Protein AF-A0A0R3PHF9-F1 (afdb_monomer)

Foldseek 3Di:
DQCCCPVVQKAQLDAAPVQWDQDPVRDIDGHDSVRMDGPPPLCSLVSNLVNLVRHLVVVVVVVDPPDDDSQVVSCVNPVDDDDPVDDPVVVSVD

Radius of gyration: 13.53 Å; Cα contacts (8 Å, |Δi|>4): 113; chains: 1; bounding box: 34×19×38 Å

InterPro domains:
  IPR011009 Protein kinase-like domain superfamily [SSF56112] (8-73)
  IPR018934 RIO-type domain [PF01163] (1-64)
  IPR018935 RIO kinase, conserved site [PS01245] (10-21)
  IPR051272 RIO-type Ser/Thr kinase [PTHR45723] (1-86)

Organism: Angiostrongylus costaricensis (NCBI:txid334426)

Sequence (94 aa):
MCRMYKNCKLVHGDLSEFNLLLSEGKVVYVIDVSQSMDLSHPRNLHYLIRDIENVLAFFRRLDIPDLPTPITLFNTITDLAMSEESSLIVQVCQ

Solvent-accessible surface area (backbone atoms only — not comparable to full-atom values): 5705 Å² total; per-residue (Å²): 107,46,63,44,37,68,73,67,41,32,32,51,56,73,46,38,75,89,36,50,46,76,45,97,85,74,47,76,42,82,52,82,64,85,64,40,40,48,69,84,43,94,56,35,67,64,31,42,50,50,27,46,51,39,46,51,51,54,45,53,78,68,71,56,79,89,70,74,51,69,60,60,50,47,24,69,44,69,75,48,88,75,64,89,92,52,62,65,69,62,67,70,74,106

Nearest PDB structures (foldseek):
  6fdn-assembly1_A  TM=8.416E-01  e=4.804E-04  Homo sapiens
  6fdm-assembly2_D  TM=8.220E-01  e=5.477E-04  Homo sapiens
  6fdn-assembly1_B  TM=8.394E-01  e=8.113E-04  Homo sapiens
  7vbt-assembly1_B  TM=8.379E-01  e=7.599E-04  Homo sapiens
  6m7z-assembly3_C  TM=5.456E-01  e=1.033E-01  Toxoplasma gondii RH

Mean predicted aligned error: 3.46 Å

Secondary structure (DSSP, 8-state):
-HHHHHTT-EE-SS-SGGGEEE-TTSPEEE--GGG-EETTSTTHHHHHHHHHHHHHHHHHTTT-TTPPPHHHHHHHHH-----TTS-HHHHH--

pLDDT: mean 93.83, std 6.39, range [52.41, 97.94]

Structure (mmCIF, N/CA/C/O backbone):
data_AF-A0A0R3PHF9-F1
#
_entry.id   AF-A0A0R3PHF9-F1
#
loop_
_atom_site.group_PDB
_atom_site.id
_atom_site.type_symbol
_atom_site.label_atom_id
_atom_site.label_alt_id
_atom_site.label_comp_id
_atom_site.label_asym_id
_atom_site.label_entity_id
_atom_site.label_seq_id
_atom_site.pdbx_PDB_ins_code
_atom_site.Cartn_x
_atom_site.Cartn_y
_atom_site.Cartn_z
_atom_site.occupancy
_atom_site.B_iso_or_equiv
_atom_site.auth_seq_id
_atom_site.auth_comp_id
_atom_site.auth_asym_id
_atom_site.auth_atom_id
_atom_site.pdbx_PDB_model_num
ATOM 1 N N . MET A 1 1 ? -3.435 -3.484 1.643 1.00 9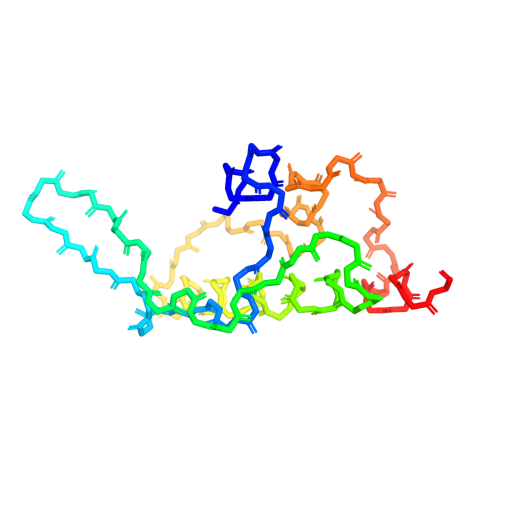5.06 1 MET A N 1
ATOM 2 C CA . MET A 1 1 ? -3.042 -3.137 0.257 1.00 95.06 1 MET A CA 1
ATOM 3 C C . MET A 1 1 ? -3.082 -4.345 -0.680 1.00 95.06 1 MET A C 1
ATOM 5 O O . MET A 1 1 ? -3.890 -4.318 -1.596 1.00 95.06 1 MET A O 1
ATOM 9 N N . CYS A 1 2 ? -2.346 -5.441 -0.426 1.00 97.06 2 CYS A N 1
ATOM 10 C CA . CYS A 1 2 ? -2.294 -6.602 -1.342 1.00 97.06 2 CYS A CA 1
ATOM 11 C C . CYS A 1 2 ? -3.665 -7.154 -1.770 1.00 97.06 2 CYS A C 1
ATOM 13 O O . CYS A 1 2 ? -3.870 -7.405 -2.948 1.00 97.06 2 CYS A O 1
ATOM 15 N N . ARG A 1 3 ? -4.627 -7.304 -0.846 1.00 96.81 3 ARG A N 1
ATOM 16 C CA . ARG A 1 3 ? -5.981 -7.789 -1.190 1.00 96.81 3 ARG A CA 1
ATOM 17 C C . ARG A 1 3 ? -6.719 -6.847 -2.148 1.00 96.81 3 ARG A C 1
ATOM 19 O O . ARG A 1 3 ? -7.364 -7.323 -3.073 1.00 96.81 3 ARG A O 1
ATOM 26 N N . MET A 1 4 ? -6.601 -5.534 -1.951 1.00 97.00 4 MET A N 1
ATOM 27 C CA . MET A 1 4 ? -7.242 -4.531 -2.809 1.00 97.00 4 MET A CA 1
ATOM 28 C C . MET A 1 4 ? -6.649 -4.565 -4.223 1.00 97.00 4 MET A C 1
ATOM 30 O O . MET A 1 4 ? -7.389 -4.646 -5.198 1.00 97.00 4 MET A O 1
ATOM 34 N N . TYR A 1 5 ? -5.320 -4.643 -4.325 1.00 97.69 5 TYR A N 1
ATOM 35 C CA . TYR A 1 5 ? -4.633 -4.718 -5.612 1.00 97.69 5 TYR A CA 1
ATOM 36 C C . TYR A 1 5 ? -4.854 -6.065 -6.321 1.00 97.69 5 TYR A C 1
ATOM 38 O O . TYR A 1 5 ? -5.333 -6.117 -7.450 1.00 97.69 5 TYR A O 1
ATOM 46 N N . LYS A 1 6 ? -4.550 -7.186 -5.654 1.00 96.81 6 LYS A N 1
ATOM 47 C CA . LYS A 1 6 ? -4.528 -8.515 -6.284 1.00 96.81 6 LYS A CA 1
ATOM 48 C C . LYS A 1 6 ? -5.921 -9.103 -6.489 1.00 96.81 6 LYS A C 1
ATOM 50 O O . LYS A 1 6 ? -6.166 -9.672 -7.555 1.00 96.81 6 LYS A O 1
ATOM 55 N N . ASN A 1 7 ? -6.820 -8.958 -5.512 1.00 97.25 7 ASN A N 1
ATOM 56 C CA . ASN A 1 7 ? -8.144 -9.587 -5.555 1.00 97.25 7 ASN A CA 1
ATOM 57 C C . ASN A 1 7 ? -9.188 -8.635 -6.138 1.00 97.25 7 ASN A C 1
ATOM 59 O O . ASN A 1 7 ? -9.967 -9.055 -6.987 1.00 97.25 7 ASN A O 1
ATOM 63 N N . CYS A 1 8 ? -9.197 -7.372 -5.700 1.00 96.88 8 CYS A N 1
ATOM 64 C CA . CYS A 1 8 ? -10.190 -6.400 -6.163 1.00 96.88 8 CYS A CA 1
ATOM 65 C C . CYS A 1 8 ? -9.781 -5.677 -7.453 1.00 96.88 8 CYS A C 1
ATOM 67 O O . CYS A 1 8 ? -10.632 -5.027 -8.043 1.00 96.88 8 CYS A O 1
ATOM 69 N N . LYS A 1 9 ? -8.515 -5.786 -7.889 1.00 97.50 9 LYS A N 1
ATOM 70 C CA . LYS A 1 9 ? -7.965 -5.066 -9.054 1.00 97.50 9 LYS A CA 1
ATOM 71 C C . LYS A 1 9 ? -8.091 -3.542 -8.929 1.00 97.50 9 LYS A C 1
ATOM 73 O O . LYS A 1 9 ? -8.321 -2.846 -9.911 1.00 97.50 9 LYS A O 1
ATOM 78 N N . LEU A 1 10 ? -7.903 -3.025 -7.712 1.00 97.75 10 LEU A N 1
ATOM 79 C CA . LEU A 1 10 ? -8.011 -1.599 -7.409 1.00 97.75 10 LEU A CA 1
ATOM 80 C C . LEU A 1 10 ? -6.757 -1.056 -6.720 1.00 97.75 10 LEU A C 1
ATOM 82 O O . LEU A 1 10 ? -6.149 -1.713 -5.871 1.00 97.75 10 LEU A O 1
ATOM 86 N N . VAL A 1 11 ? -6.438 0.194 -7.038 1.00 97.94 11 VAL A N 1
ATOM 87 C CA . VAL A 1 11 ? -5.568 1.073 -6.247 1.00 97.94 11 VAL A CA 1
ATOM 88 C C . VAL A 1 11 ? -6.461 2.078 -5.527 1.00 97.94 11 VAL A C 1
ATOM 90 O O . VAL A 1 11 ? -7.424 2.567 -6.117 1.00 97.94 11 VAL A O 1
ATOM 93 N N . HIS A 1 12 ? -6.176 2.374 -4.256 1.00 97.94 12 HIS A N 1
ATOM 94 C CA . HIS A 1 12 ? -7.026 3.277 -3.477 1.00 97.94 12 HIS A CA 1
ATOM 95 C C . HIS A 1 12 ? -6.960 4.709 -3.996 1.00 97.94 12 HIS A C 1
ATOM 97 O O . HIS A 1 12 ? -7.974 5.399 -4.020 1.00 97.94 12 HIS A O 1
ATOM 103 N N . GLY A 1 13 ? -5.770 5.157 -4.392 1.00 96.25 13 GLY A N 1
ATOM 104 C CA . GLY A 1 13 ? -5.569 6.459 -5.012 1.00 96.25 13 GLY A CA 1
ATOM 105 C C . GLY A 1 13 ? -5.365 7.595 -4.024 1.00 96.25 13 GLY A C 1
ATOM 106 O O . GLY A 1 13 ? -4.814 8.616 -4.417 1.00 96.25 13 GLY A O 1
ATOM 107 N N . ASP A 1 14 ? -5.759 7.419 -2.764 1.00 96.69 14 ASP A N 1
ATOM 108 C CA . ASP A 1 14 ? -5.655 8.399 -1.676 1.00 96.69 14 ASP A CA 1
ATOM 109 C C . ASP A 1 14 ? -5.557 7.708 -0.306 1.00 96.69 14 ASP A C 1
ATOM 111 O O . ASP A 1 14 ? -6.178 8.107 0.676 1.00 96.69 14 ASP A O 1
ATOM 115 N N . LEU A 1 15 ? -4.824 6.597 -0.224 1.00 97.69 15 LEU A N 1
ATOM 116 C CA . LEU A 1 15 ? -4.697 5.872 1.035 1.00 97.69 15 LEU A CA 1
ATOM 117 C C . LEU A 1 15 ? -3.784 6.642 1.996 1.00 97.69 15 LEU A C 1
ATOM 119 O O . LEU A 1 15 ? -2.647 6.983 1.667 1.00 97.69 15 LEU A O 1
ATOM 123 N N . SER A 1 16 ? -4.281 6.876 3.205 1.00 96.75 16 SER A N 1
ATOM 124 C CA . SER A 1 16 ? -3.546 7.461 4.328 1.00 96.75 16 SER A CA 1
ATOM 125 C C . SER A 1 16 ? -4.176 7.008 5.646 1.00 96.75 16 SER A C 1
ATOM 127 O O . SER A 1 16 ? -5.228 6.366 5.655 1.00 96.75 16 SER A O 1
ATOM 129 N N . GLU A 1 17 ? -3.557 7.357 6.771 1.00 95.88 17 GLU A N 1
ATOM 130 C CA . GLU A 1 17 ? -4.084 7.103 8.112 1.00 95.88 17 GLU A CA 1
ATOM 131 C C . GLU A 1 17 ? -5.469 7.712 8.364 1.00 95.88 17 GLU A C 1
ATOM 133 O O . GLU A 1 17 ? -6.217 7.194 9.188 1.00 95.88 17 GLU A O 1
ATOM 138 N N . PHE A 1 18 ? -5.834 8.770 7.636 1.00 96.50 18 PHE A N 1
ATOM 139 C CA . PHE A 1 18 ? -7.135 9.430 7.764 1.00 96.50 18 PHE A CA 1
ATOM 140 C C . PHE A 1 18 ? -8.281 8.593 7.184 1.00 96.50 18 PHE A C 1
ATOM 142 O O . PHE A 1 18 ? -9.426 8.746 7.603 1.00 96.50 18 PHE A O 1
ATOM 149 N N . ASN A 1 19 ? -7.960 7.661 6.281 1.00 97.00 19 ASN A N 1
ATOM 150 C CA . ASN A 1 19 ? -8.921 6.795 5.594 1.00 97.00 19 ASN A CA 1
ATOM 151 C C . ASN A 1 19 ? -8.945 5.368 6.181 1.00 97.00 19 ASN A C 1
ATOM 153 O O . ASN A 1 19 ? -9.464 4.432 5.563 1.00 97.00 19 ASN A O 1
ATOM 157 N N . LEU A 1 20 ? -8.388 5.189 7.387 1.00 95.94 20 LEU A N 1
ATOM 158 C CA . LEU A 1 20 ? -8.361 3.926 8.125 1.00 95.94 20 LEU A CA 1
ATOM 159 C C . LEU A 1 20 ? -9.137 4.046 9.441 1.00 95.94 20 LEU A C 1
ATOM 161 O O . LEU A 1 20 ? -8.807 4.855 10.304 1.00 95.94 20 LEU A O 1
ATOM 165 N N . LEU A 1 21 ? -10.135 3.181 9.633 1.00 96.31 21 LEU A N 1
ATOM 166 C CA . LEU A 1 21 ? -10.885 3.080 10.886 1.00 96.31 21 LEU A CA 1
ATOM 167 C C . LEU A 1 21 ? -10.462 1.833 11.663 1.00 96.31 21 LEU A C 1
ATOM 169 O O . LEU A 1 21 ? -10.570 0.713 11.161 1.00 96.31 21 LEU A O 1
ATOM 173 N N . LEU A 1 22 ? -10.021 2.012 12.907 1.00 95.50 22 LEU A N 1
ATOM 174 C CA . LEU A 1 22 ? -9.719 0.913 13.823 1.00 95.50 22 LEU A CA 1
ATOM 175 C C . LEU A 1 22 ? -10.954 0.593 14.671 1.00 95.50 22 LEU A C 1
ATOM 177 O O . LEU A 1 22 ? -11.393 1.425 15.460 1.00 95.50 22 LEU A O 1
ATOM 181 N N . SER A 1 23 ? -11.505 -0.613 14.532 1.00 94.81 23 SER A N 1
ATOM 182 C CA . SER A 1 23 ? -12.589 -1.072 15.415 1.00 94.81 23 SER A CA 1
ATOM 183 C C . SER A 1 23 ? -12.065 -1.707 16.705 1.00 94.81 23 SER A C 1
ATOM 185 O O . SER A 1 23 ? -10.907 -2.123 16.783 1.00 94.81 23 SER A O 1
ATOM 187 N N . GLU A 1 24 ? -12.953 -1.865 17.691 1.00 91.44 24 GLU A N 1
ATOM 188 C CA . GLU A 1 24 ? -12.666 -2.480 18.997 1.00 91.44 24 GLU A CA 1
ATOM 189 C C . GLU A 1 24 ? -12.034 -3.881 18.888 1.00 91.44 24 GLU A C 1
ATOM 191 O O . GLU A 1 24 ? -11.198 -4.258 19.706 1.00 91.44 24 GLU A O 1
ATOM 196 N N . GLY A 1 25 ? -12.350 -4.632 17.827 1.00 92.62 25 GLY A N 1
ATOM 197 C CA . GLY A 1 25 ? -11.770 -5.949 17.539 1.00 92.62 25 GLY A CA 1
ATOM 198 C C . GLY A 1 25 ? -10.361 -5.921 16.935 1.00 92.62 25 GLY A C 1
ATOM 199 O O . GLY A 1 25 ? -9.905 -6.944 16.431 1.00 92.62 25 GLY A O 1
ATOM 200 N N . LYS A 1 26 ? -9.685 -4.762 16.916 1.00 91.62 26 LYS A N 1
ATOM 201 C CA . LYS A 1 26 ? -8.401 -4.527 16.223 1.00 91.62 26 LYS A CA 1
ATOM 202 C C . LYS A 1 26 ? -8.450 -4.796 14.714 1.00 91.62 26 LYS A C 1
ATOM 204 O O . LYS A 1 26 ? -7.424 -5.029 14.078 1.00 91.62 26 LYS A O 1
ATOM 209 N N . VAL A 1 27 ? -9.646 -4.751 14.131 1.00 94.69 27 VAL A N 1
ATOM 210 C CA . VAL A 1 27 ? -9.838 -4.827 12.681 1.00 94.69 27 VAL A CA 1
ATOM 211 C C . VAL A 1 27 ? -9.729 -3.423 12.109 1.00 94.69 27 VAL A C 1
ATOM 213 O O . VAL A 1 27 ? -10.424 -2.517 12.576 1.00 94.69 27 VAL A O 1
ATOM 216 N N . VAL A 1 28 ? -8.877 -3.269 11.097 1.00 95.00 28 VAL A N 1
ATOM 217 C CA . VAL A 1 28 ? -8.736 -2.037 10.319 1.00 95.00 28 VAL A CA 1
ATOM 218 C C . VAL A 1 28 ? -9.680 -2.091 9.120 1.00 95.00 28 VAL A C 1
ATOM 220 O O . VAL A 1 28 ? -9.587 -3.002 8.294 1.00 95.00 28 VAL A O 1
ATOM 223 N N . TYR A 1 29 ? -10.562 -1.103 9.017 1.00 95.81 29 TYR A N 1
ATOM 224 C CA . TYR A 1 29 ? -11.431 -0.879 7.868 1.00 95.81 29 TYR A CA 1
ATOM 225 C C . TYR A 1 29 ? -10.863 0.238 7.002 1.00 95.81 29 TYR A C 1
ATOM 227 O O . TYR A 1 29 ? -10.431 1.268 7.514 1.00 95.81 29 TYR A O 1
ATOM 235 N N . VAL A 1 30 ? -10.879 0.027 5.690 1.00 96.81 30 VAL A N 1
ATOM 236 C CA . VAL A 1 30 ? -10.506 1.037 4.696 1.00 96.81 30 VAL A CA 1
ATOM 237 C C . VAL A 1 30 ? -11.789 1.708 4.216 1.00 96.81 30 VAL A C 1
ATOM 239 O O . VAL A 1 30 ? -12.721 1.008 3.814 1.00 96.81 30 VAL A O 1
ATOM 242 N N . ILE A 1 31 ? -11.842 3.036 4.291 1.00 97.19 31 ILE A N 1
ATOM 243 C CA . ILE A 1 31 ? -12.995 3.850 3.886 1.00 97.19 31 ILE A CA 1
ATOM 244 C C . ILE A 1 31 ? -12.597 4.856 2.802 1.00 97.19 31 ILE A C 1
ATOM 246 O O . ILE A 1 31 ? -11.435 4.942 2.438 1.00 97.19 31 ILE A O 1
ATOM 250 N N . ASP A 1 32 ? -13.577 5.604 2.297 1.00 96.19 32 ASP A N 1
ATOM 251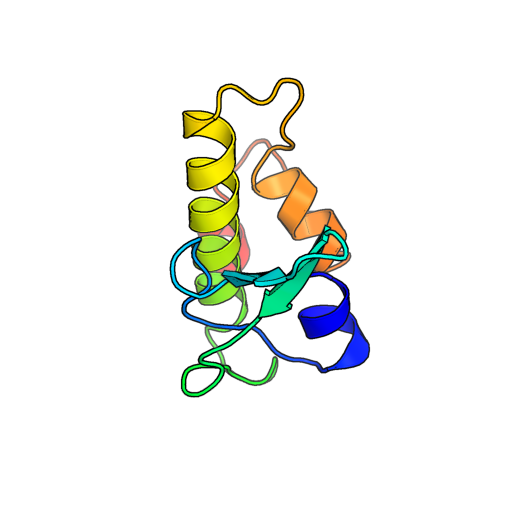 C CA . ASP A 1 32 ? -13.397 6.616 1.248 1.00 96.19 32 ASP A CA 1
ATOM 252 C C . ASP A 1 32 ? -12.711 6.092 -0.027 1.00 96.19 32 ASP A C 1
ATOM 254 O O . ASP A 1 32 ? -11.721 6.611 -0.537 1.00 96.19 32 ASP A O 1
ATOM 258 N N . VAL A 1 33 ? -13.304 5.042 -0.594 1.00 95.44 33 VAL A N 1
ATOM 259 C CA . VAL A 1 33 ? -12.876 4.450 -1.871 1.00 95.44 33 VAL A CA 1
ATOM 260 C C . VAL A 1 33 ? -13.392 5.223 -3.092 1.00 95.44 33 VAL A C 1
ATOM 262 O O . VAL A 1 33 ? -13.352 4.719 -4.212 1.00 95.44 33 VAL A O 1
ATOM 265 N N . SER A 1 34 ? -13.903 6.442 -2.898 1.00 93.94 34 SER A N 1
ATOM 266 C CA . SER A 1 34 ? -14.499 7.251 -3.967 1.00 93.94 34 SER A CA 1
ATOM 267 C C . SER A 1 34 ? -13.486 7.646 -5.051 1.00 93.94 34 SER A C 1
ATOM 269 O O . SER A 1 34 ? -13.857 7.791 -6.213 1.00 93.94 34 SER A O 1
ATOM 271 N N . GLN A 1 35 ? -12.206 7.762 -4.678 1.00 91.69 35 GLN A N 1
ATOM 272 C CA . GLN A 1 35 ? -11.075 8.063 -5.567 1.00 91.69 35 GLN A CA 1
ATOM 273 C C . GLN A 1 35 ? -10.305 6.814 -6.031 1.00 91.69 35 GLN A C 1
ATOM 275 O O . GLN A 1 35 ? -9.263 6.929 -6.680 1.00 91.69 35 GLN A O 1
ATOM 280 N N . SER A 1 36 ? -10.791 5.613 -5.697 1.00 96.75 36 SER A N 1
ATOM 281 C CA . SER A 1 36 ? -10.150 4.369 -6.124 1.00 96.75 36 SER A CA 1
ATOM 282 C C . SER A 1 36 ? -10.261 4.163 -7.629 1.00 96.75 36 SER A C 1
ATOM 284 O O . SER A 1 36 ? -11.246 4.541 -8.261 1.00 96.75 36 SER A O 1
ATOM 286 N N . MET A 1 37 ? -9.245 3.527 -8.207 1.00 96.94 37 MET A N 1
ATOM 287 C CA . MET A 1 37 ? -9.144 3.314 -9.648 1.00 96.94 37 MET A CA 1
ATOM 288 C C .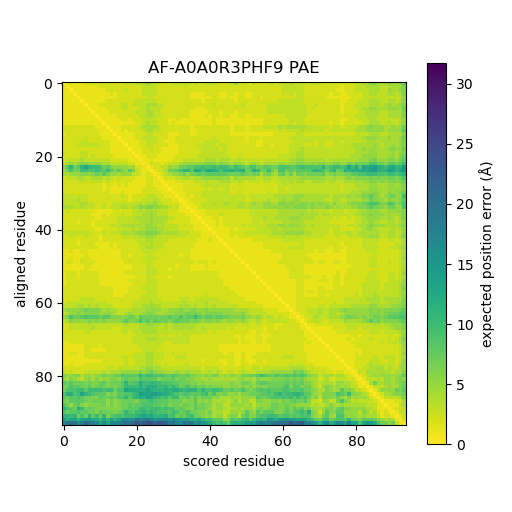 MET A 1 37 ? -8.763 1.880 -9.994 1.00 96.94 37 MET A C 1
ATOM 290 O O . MET A 1 37 ? -8.029 1.217 -9.257 1.00 96.94 37 MET A O 1
ATOM 294 N N . ASP A 1 38 ? -9.255 1.432 -11.145 1.00 97.06 38 ASP A N 1
ATOM 295 C CA . ASP A 1 38 ? -8.924 0.141 -11.742 1.00 97.06 38 ASP A CA 1
ATOM 296 C C . ASP A 1 38 ? -7.467 0.100 -12.236 1.00 97.06 38 ASP A C 1
ATOM 298 O O . ASP A 1 38 ? -6.881 1.130 -12.588 1.00 97.06 38 ASP A O 1
ATOM 302 N N . LEU A 1 39 ? -6.875 -1.098 -12.298 1.00 95.75 39 LEU A N 1
ATOM 303 C CA . LEU A 1 39 ? -5.500 -1.280 -12.784 1.00 95.75 39 LEU A CA 1
ATOM 304 C C . LEU A 1 39 ? -5.316 -0.918 -14.269 1.00 95.75 39 LEU A C 1
ATOM 306 O O . LEU A 1 39 ? -4.189 -0.685 -14.697 1.00 95.75 39 LEU A O 1
ATOM 310 N N . SER A 1 40 ? -6.392 -0.832 -15.055 1.00 95.31 40 SER A N 1
ATOM 311 C CA . SER A 1 40 ? -6.365 -0.311 -16.430 1.00 95.31 40 SER A CA 1
ATOM 312 C C . SER A 1 40 ? -6.093 1.195 -16.504 1.00 95.31 40 SER A C 1
ATOM 314 O O . SER A 1 40 ? -5.73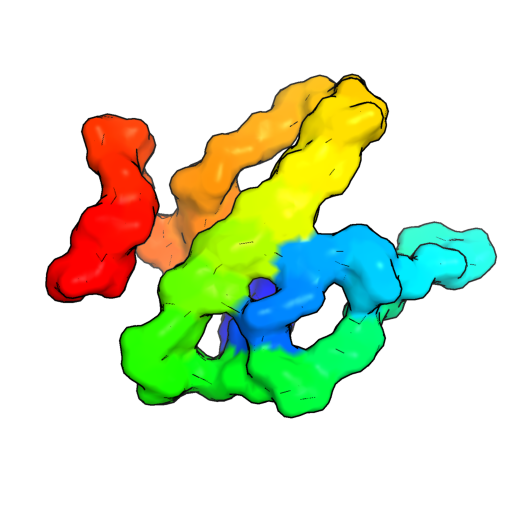1 1.698 -17.569 1.00 95.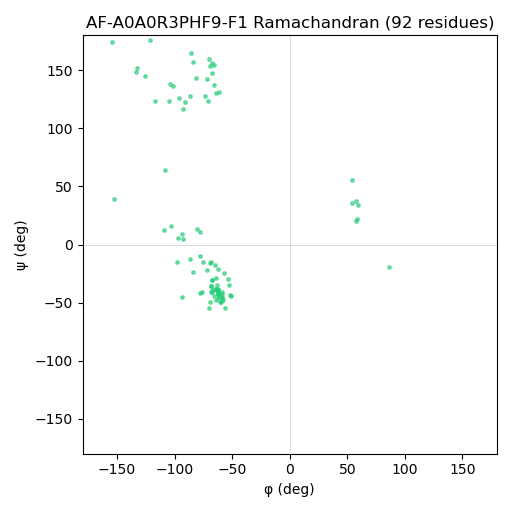31 40 SER A O 1
ATOM 316 N N . HIS A 1 41 ? -6.225 1.933 -15.394 1.00 94.69 41 HIS A N 1
ATOM 317 C CA . HIS A 1 41 ? -5.921 3.358 -15.373 1.00 94.69 41 HIS A CA 1
ATOM 318 C C . HIS A 1 41 ? -4.420 3.587 -15.645 1.00 94.69 41 HIS A C 1
ATOM 320 O O . HIS A 1 41 ? -3.581 3.006 -14.947 1.00 94.69 41 HIS A O 1
ATOM 326 N N . PRO A 1 42 ? -4.039 4.479 -16.581 1.00 93.12 42 PRO A N 1
ATOM 327 C CA . PRO A 1 42 ? -2.651 4.623 -17.042 1.00 93.12 42 PRO A CA 1
ATOM 328 C C . PRO A 1 42 ? -1.674 5.047 -15.942 1.00 93.12 42 PRO A C 1
ATOM 330 O O . PRO A 1 42 ? -0.472 4.844 -16.058 1.00 93.12 42 PRO A O 1
ATOM 333 N N . ARG A 1 43 ? -2.180 5.645 -14.859 1.00 93.00 43 ARG A N 1
ATOM 334 C CA . ARG A 1 43 ? -1.368 6.106 -13.725 1.00 93.00 43 ARG A CA 1
ATOM 335 C C . ARG A 1 43 ? -1.550 5.277 -12.455 1.00 93.00 43 ARG A C 1
ATOM 337 O O . ARG A 1 43 ? -1.109 5.723 -11.403 1.00 93.00 43 ARG A O 1
ATOM 344 N N . ASN A 1 44 ? -2.194 4.108 -12.515 1.00 95.38 44 ASN A N 1
ATOM 345 C CA . ASN A 1 44 ? -2.509 3.314 -11.316 1.00 95.38 44 ASN A CA 1
ATOM 346 C C . ASN A 1 44 ? -1.270 3.066 -10.428 1.00 95.38 44 ASN A C 1
ATOM 348 O O . ASN A 1 44 ? -1.331 3.277 -9.220 1.00 95.38 44 ASN A O 1
ATOM 352 N N . LEU A 1 45 ? -0.122 2.727 -11.025 1.00 95.94 45 LEU A N 1
ATOM 353 C CA . LEU A 1 45 ? 1.110 2.448 -10.286 1.00 95.94 45 LEU A CA 1
ATOM 354 C C . LEU A 1 45 ? 1.684 3.701 -9.615 1.00 95.94 45 LEU A C 1
ATOM 356 O O . LEU A 1 45 ? 2.169 3.621 -8.494 1.00 95.94 45 LEU A O 1
ATOM 360 N N . HIS A 1 46 ? 1.573 4.872 -10.247 1.00 95.00 46 HIS A N 1
ATOM 361 C CA . HIS A 1 46 ? 1.980 6.140 -9.636 1.00 95.00 46 HIS A CA 1
ATOM 362 C C . HIS A 1 46 ? 1.162 6.450 -8.375 1.00 95.00 46 HIS A C 1
ATOM 364 O O . HIS A 1 46 ? 1.716 6.852 -7.354 1.00 95.00 46 HIS A O 1
ATOM 370 N N . TYR A 1 47 ? -0.150 6.219 -8.424 1.00 96.25 47 TYR A N 1
ATOM 371 C CA . TYR A 1 47 ? -1.010 6.372 -7.253 1.00 96.25 47 TYR A CA 1
ATOM 372 C C . TYR A 1 47 ? -0.726 5.317 -6.179 1.00 96.25 47 TYR A C 1
ATOM 374 O O . TYR A 1 47 ? -0.729 5.639 -4.995 1.00 96.25 47 TYR A O 1
ATOM 382 N N . LEU A 1 48 ? -0.395 4.085 -6.577 1.00 97.25 48 LEU A N 1
ATOM 383 C CA . LEU A 1 48 ? 0.000 3.037 -5.640 1.00 97.25 48 LEU A CA 1
ATOM 384 C C . LEU A 1 48 ? 1.289 3.397 -4.888 1.00 97.25 48 LEU A C 1
ATOM 386 O O . LEU A 1 48 ? 1.370 3.152 -3.687 1.00 97.25 48 LEU A O 1
ATOM 390 N N . ILE A 1 49 ? 2.278 3.991 -5.566 1.00 96.44 49 ILE A N 1
ATOM 391 C CA . ILE A 1 49 ? 3.503 4.490 -4.919 1.00 96.44 49 ILE A CA 1
ATOM 392 C C . ILE A 1 49 ? 3.147 5.512 -3.841 1.00 96.44 49 ILE A C 1
ATOM 394 O O . ILE A 1 49 ? 3.600 5.380 -2.708 1.00 96.44 49 ILE A O 1
ATOM 398 N N . ARG A 1 50 ? 2.284 6.481 -4.167 1.00 96.31 50 ARG A N 1
ATOM 399 C CA . ARG A 1 50 ? 1.829 7.500 -3.212 1.00 96.31 50 ARG A CA 1
ATOM 400 C C . ARG A 1 50 ? 1.139 6.879 -1.996 1.00 96.31 50 ARG A C 1
ATOM 402 O O . ARG A 1 50 ? 1.453 7.234 -0.864 1.00 96.31 50 ARG A O 1
ATOM 409 N N . ASP A 1 51 ? 0.237 5.926 -2.226 1.00 97.75 51 ASP A N 1
ATOM 410 C CA . ASP A 1 51 ? -0.453 5.192 -1.160 1.00 97.75 51 ASP A CA 1
ATOM 411 C C . ASP A 1 51 ? 0.552 4.461 -0.244 1.00 97.75 51 ASP A C 1
ATOM 413 O O . ASP A 1 51 ? 0.420 4.483 0.980 1.00 97.75 51 ASP A O 1
ATOM 417 N N . ILE A 1 52 ? 1.581 3.830 -0.825 1.00 97.75 52 ILE A N 1
ATOM 418 C CA . ILE A 1 52 ? 2.653 3.143 -0.088 1.00 97.75 52 ILE A CA 1
ATOM 419 C C . ILE A 1 52 ? 3.458 4.134 0.757 1.00 97.75 52 ILE A C 1
ATOM 421 O O . ILE A 1 52 ? 3.706 3.877 1.936 1.00 97.75 52 ILE A O 1
ATOM 425 N N . GLU A 1 53 ? 3.863 5.262 0.174 1.00 96.94 53 GLU A N 1
ATOM 426 C CA . GLU A 1 53 ? 4.645 6.293 0.857 1.00 96.94 53 GLU A CA 1
ATOM 427 C C . GLU A 1 53 ? 3.889 6.879 2.049 1.00 96.94 53 GLU A C 1
ATOM 429 O O . GLU A 1 53 ? 4.465 6.986 3.133 1.00 96.94 53 GLU A O 1
ATOM 434 N N . ASN A 1 54 ? 2.598 7.177 1.884 1.00 97.56 54 ASN A N 1
ATOM 435 C CA . ASN A 1 54 ? 1.739 7.675 2.957 1.00 97.56 54 ASN A CA 1
ATOM 436 C C . ASN A 1 54 ? 1.651 6.678 4.120 1.00 97.56 54 ASN A C 1
ATOM 438 O O . ASN A 1 54 ? 1.878 7.040 5.276 1.00 97.56 54 ASN A O 1
ATOM 442 N N . VAL A 1 55 ? 1.376 5.405 3.818 1.00 97.19 55 VAL A N 1
ATOM 443 C CA . VAL A 1 55 ? 1.270 4.351 4.836 1.00 97.19 55 VAL A CA 1
ATOM 444 C C . VAL A 1 55 ? 2.598 4.163 5.574 1.00 97.19 55 VAL A C 1
ATOM 446 O O . VAL A 1 55 ? 2.621 4.118 6.805 1.00 97.19 55 VAL A O 1
ATOM 449 N N . LEU A 1 56 ? 3.719 4.092 4.852 1.00 97.38 56 LEU A N 1
ATOM 450 C CA . LEU A 1 56 ? 5.039 3.954 5.471 1.00 97.38 56 LEU A CA 1
ATOM 451 C C . LEU A 1 56 ? 5.414 5.186 6.300 1.00 97.38 56 LEU A C 1
ATOM 453 O O . LEU A 1 56 ? 5.999 5.040 7.371 1.00 97.38 56 LEU A O 1
ATOM 457 N N . ALA A 1 57 ? 5.070 6.391 5.842 1.00 96.81 57 ALA A N 1
ATOM 458 C CA . ALA A 1 57 ? 5.297 7.619 6.593 1.00 96.81 57 ALA A CA 1
ATOM 459 C C . ALA A 1 57 ? 4.514 7.628 7.912 1.00 96.81 57 ALA A C 1
ATOM 461 O O . ALA A 1 57 ? 5.088 7.975 8.944 1.00 96.81 57 ALA A O 1
ATOM 462 N N . PHE A 1 58 ? 3.250 7.193 7.908 1.00 96.75 58 PHE A N 1
ATOM 463 C CA . PHE A 1 58 ? 2.453 7.054 9.127 1.00 96.75 58 PHE A CA 1
ATOM 464 C C . PHE A 1 58 ? 3.136 6.144 10.154 1.00 96.75 58 PHE A C 1
ATOM 466 O O . PHE A 1 58 ? 3.382 6.579 11.278 1.00 96.75 58 PHE A O 1
ATOM 473 N N . PHE A 1 59 ? 3.501 4.916 9.766 1.00 96.31 59 PHE A N 1
ATOM 474 C CA . PHE A 1 59 ? 4.133 3.970 10.692 1.00 96.31 59 PHE A CA 1
ATOM 475 C C . PHE A 1 59 ? 5.536 4.401 11.124 1.00 96.31 59 PHE A C 1
ATOM 477 O O . PHE A 1 59 ? 5.931 4.135 12.257 1.00 96.31 59 PHE A O 1
ATOM 484 N N . ARG A 1 60 ? 6.273 5.118 10.269 1.00 96.12 60 ARG A N 1
ATOM 485 C CA . ARG A 1 60 ? 7.578 5.679 10.634 1.00 96.12 60 ARG A CA 1
ATOM 486 C C . ARG A 1 60 ? 7.460 6.719 11.746 1.00 96.12 60 ARG A C 1
ATOM 488 O O . ARG A 1 60 ? 8.297 6.731 12.634 1.00 96.12 60 ARG A O 1
ATOM 495 N N . ARG A 1 61 ? 6.417 7.558 11.738 1.00 96.69 61 ARG A N 1
ATOM 496 C CA . ARG A 1 61 ? 6.155 8.527 12.826 1.00 96.6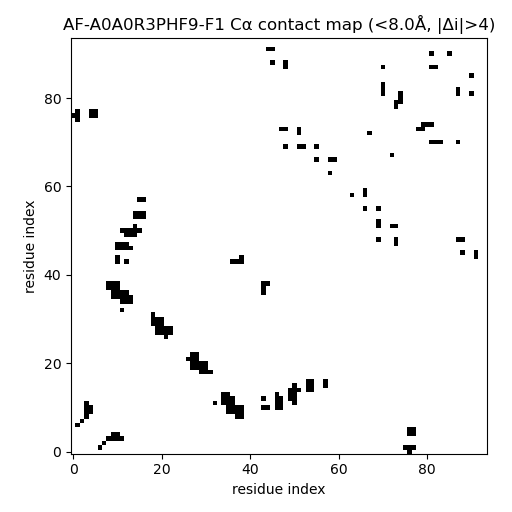9 61 ARG A CA 1
ATOM 497 C C . ARG A 1 61 ? 5.744 7.863 14.144 1.00 96.69 61 ARG A C 1
ATOM 499 O O . ARG A 1 61 ? 5.730 8.536 15.166 1.00 96.69 61 ARG A O 1
ATOM 506 N N . LEU A 1 62 ? 5.367 6.586 14.109 1.00 95.88 62 LEU A N 1
ATOM 507 C CA . LEU A 1 62 ? 5.067 5.776 15.291 1.00 95.88 62 LEU A CA 1
ATOM 508 C C . LEU A 1 62 ? 6.289 4.984 15.786 1.00 95.88 62 LEU A C 1
ATOM 510 O O . LEU A 1 62 ? 6.128 4.115 16.639 1.00 95.88 62 LEU A O 1
ATOM 514 N N . ASP A 1 63 ? 7.478 5.249 15.231 1.00 95.12 63 ASP A N 1
ATOM 515 C CA . ASP A 1 63 ? 8.744 4.600 15.588 1.00 95.12 63 ASP A CA 1
ATOM 516 C C . ASP A 1 63 ? 8.695 3.061 15.507 1.00 95.12 63 ASP A C 1
ATOM 518 O O . ASP A 1 63 ? 9.321 2.350 16.295 1.00 95.12 63 ASP A O 1
ATOM 522 N N . ILE A 1 64 ? 7.945 2.524 14.534 1.00 94.62 64 ILE A N 1
ATOM 523 C CA . ILE A 1 64 ? 7.881 1.078 14.290 1.00 94.62 64 ILE A CA 1
ATOM 524 C C . ILE A 1 64 ? 9.220 0.595 13.701 1.00 94.62 64 ILE A C 1
ATOM 526 O O . ILE A 1 64 ? 9.629 1.101 12.650 1.00 94.62 64 ILE A O 1
ATOM 530 N N . PRO A 1 65 ? 9.900 -0.383 14.334 1.00 92.00 65 PRO A N 1
ATOM 531 C CA . PRO A 1 65 ? 11.133 -0.952 13.799 1.00 92.00 65 PRO A CA 1
ATOM 532 C C . PRO A 1 65 ? 10.861 -1.803 12.549 1.00 92.00 65 PRO A C 1
ATOM 534 O O . PRO A 1 65 ? 9.745 -2.272 12.330 1.00 92.00 65 PRO A O 1
ATOM 537 N N . ASP A 1 66 ? 11.902 -2.018 11.742 1.00 93.62 66 ASP A N 1
ATOM 538 C CA . ASP A 1 66 ? 11.910 -2.983 10.631 1.00 93.62 66 ASP A CA 1
ATOM 539 C C . ASP A 1 66 ? 10.843 -2.752 9.541 1.00 93.62 66 ASP A C 1
ATOM 541 O O . ASP A 1 66 ? 10.334 -3.692 8.923 1.00 93.62 66 ASP A O 1
ATOM 545 N N . LEU A 1 67 ? 10.499 -1.489 9.265 1.00 95.50 67 LEU A N 1
ATOM 546 C CA . LEU A 1 67 ? 9.608 -1.157 8.152 1.00 95.50 67 LEU A CA 1
ATOM 547 C C . LEU A 1 67 ? 10.251 -1.500 6.795 1.00 95.50 67 LEU A C 1
ATOM 549 O O . LEU A 1 67 ? 11.421 -1.177 6.574 1.00 95.50 67 LEU A O 1
ATOM 553 N N . PRO A 1 68 ? 9.490 -2.088 5.851 1.00 95.62 68 PRO A N 1
ATOM 554 C CA . PRO A 1 68 ? 10.006 -2.376 4.521 1.00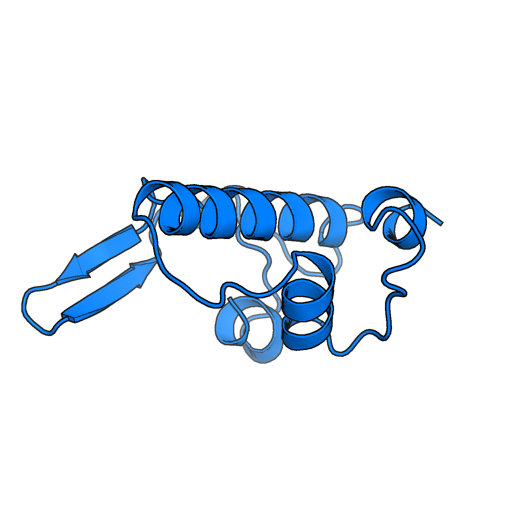 95.62 68 PRO A CA 1
ATOM 555 C C . PRO A 1 68 ? 10.286 -1.084 3.746 1.00 95.62 68 PRO A C 1
ATOM 557 O O . PRO A 1 68 ? 9.659 -0.042 3.970 1.00 95.62 68 PRO A O 1
ATOM 560 N N . THR A 1 69 ? 11.189 -1.169 2.770 1.00 95.19 69 THR A N 1
ATOM 561 C CA . THR A 1 69 ? 11.379 -0.089 1.797 1.00 95.19 69 THR A CA 1
ATOM 562 C C . THR A 1 69 ? 10.116 0.062 0.932 1.00 95.19 69 THR A C 1
ATOM 564 O O . THR A 1 69 ? 9.381 -0.916 0.729 1.00 95.19 69 THR A O 1
ATOM 567 N N . PRO A 1 70 ? 9.850 1.257 0.365 1.00 96.00 70 PRO A N 1
ATOM 568 C CA . PRO A 1 70 ? 8.764 1.434 -0.601 1.00 96.00 70 PRO A CA 1
ATOM 569 C C . PRO A 1 70 ? 8.837 0.429 -1.758 1.00 96.00 70 PRO A C 1
ATOM 571 O O . PRO A 1 70 ? 7.811 -0.066 -2.212 1.00 96.00 70 PRO A O 1
ATOM 574 N N . ILE A 1 71 ? 10.056 0.079 -2.175 1.00 95.81 71 ILE A N 1
ATOM 575 C CA . ILE A 1 71 ? 10.353 -0.851 -3.269 1.00 95.81 71 ILE A CA 1
ATOM 576 C C . ILE A 1 71 ? 9.973 -2.278 -2.895 1.00 95.81 71 ILE A C 1
ATOM 578 O O . ILE A 1 71 ? 9.215 -2.927 -3.615 1.00 95.81 71 ILE A O 1
ATOM 582 N N . THR A 1 72 ? 10.411 -2.737 -1.724 1.00 95.81 72 THR A N 1
ATOM 583 C CA . THR A 1 72 ? 10.057 -4.058 -1.199 1.00 95.81 72 THR A CA 1
ATOM 584 C C . THR A 1 72 ? 8.541 -4.209 -1.050 1.00 95.81 72 THR A C 1
ATOM 586 O O . THR A 1 72 ? 7.967 -5.220 -1.469 1.00 95.81 72 THR A O 1
ATOM 589 N N . LEU A 1 73 ? 7.858 -3.197 -0.501 1.00 96.81 73 LEU A N 1
ATOM 590 C CA . LEU A 1 73 ? 6.404 -3.238 -0.338 1.00 96.81 73 LEU A CA 1
ATOM 591 C C . LEU A 1 73 ? 5.674 -3.188 -1.689 1.00 96.81 73 LEU A C 1
ATOM 593 O O . LEU A 1 73 ? 4.718 -3.937 -1.894 1.00 96.81 73 LEU A O 1
ATOM 597 N N . PHE A 1 74 ? 6.142 -2.366 -2.629 1.00 97.0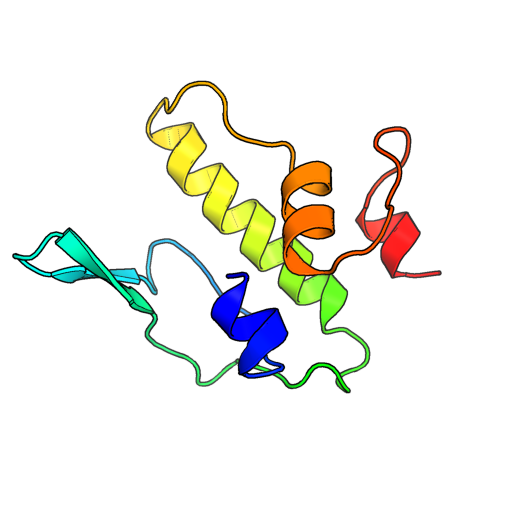6 74 PHE A N 1
ATOM 598 C CA . PHE A 1 74 ? 5.594 -2.302 -3.983 1.00 97.06 74 PHE A CA 1
ATOM 599 C C . PHE A 1 74 ? 5.717 -3.642 -4.711 1.00 97.06 74 PHE A C 1
ATOM 601 O O . PHE A 1 74 ? 4.716 -4.146 -5.222 1.00 97.06 74 PHE A O 1
ATOM 608 N N . ASN A 1 75 ? 6.902 -4.255 -4.699 1.00 96.31 75 ASN A N 1
ATOM 609 C CA . ASN A 1 75 ? 7.142 -5.573 -5.287 1.00 96.31 75 ASN A CA 1
ATOM 610 C C . ASN A 1 75 ? 6.239 -6.635 -4.640 1.00 96.31 75 ASN A C 1
ATOM 612 O O . ASN A 1 75 ? 5.617 -7.431 -5.333 1.00 96.31 75 ASN A O 1
ATOM 616 N N . THR A 1 76 ? 6.057 -6.586 -3.317 1.00 97.00 76 THR A N 1
ATOM 617 C CA . THR A 1 76 ? 5.151 -7.501 -2.596 1.00 97.00 76 THR A CA 1
ATOM 618 C C . THR A 1 76 ? 3.684 -7.352 -3.033 1.00 97.00 76 THR A C 1
ATOM 620 O O . THR A 1 76 ? 2.939 -8.336 -3.118 1.00 97.00 76 THR A O 1
ATOM 623 N N . ILE A 1 77 ? 3.234 -6.120 -3.297 1.00 97.25 77 ILE A N 1
ATOM 624 C CA . ILE A 1 77 ? 1.854 -5.826 -3.712 1.00 97.25 77 ILE A CA 1
ATOM 625 C C . ILE A 1 77 ? 1.620 -6.190 -5.181 1.00 97.25 77 ILE A C 1
ATOM 627 O O . ILE A 1 77 ? 0.554 -6.717 -5.500 1.00 97.25 77 ILE A O 1
ATOM 631 N N . THR A 1 78 ? 2.584 -5.897 -6.053 1.00 96.38 78 THR A N 1
ATOM 632 C CA . THR A 1 78 ? 2.432 -5.974 -7.515 1.00 96.38 78 THR A CA 1
ATOM 633 C C . THR A 1 78 ? 2.979 -7.259 -8.133 1.00 96.38 78 THR A C 1
ATOM 635 O O . THR A 1 78 ? 2.654 -7.552 -9.278 1.00 96.38 78 THR A O 1
ATOM 638 N N . ASP A 1 79 ? 3.786 -8.020 -7.389 1.00 95.19 79 ASP A N 1
ATOM 639 C CA . ASP A 1 79 ? 4.603 -9.138 -7.885 1.00 95.19 79 ASP A CA 1
ATOM 640 C C . ASP A 1 79 ? 5.593 -8.732 -8.998 1.00 95.19 79 ASP A C 1
ATOM 642 O O . ASP A 1 79 ? 6.084 -9.574 -9.750 1.00 95.19 79 ASP A O 1
ATOM 646 N N . LEU A 1 80 ? 5.909 -7.436 -9.101 1.00 91.69 80 LEU A N 1
ATOM 647 C CA . LEU A 1 80 ? 6.952 -6.918 -9.981 1.00 91.69 80 LEU A CA 1
ATOM 648 C C . LEU A 1 80 ? 8.328 -7.017 -9.307 1.00 91.69 80 LEU A C 1
ATOM 650 O O . LEU A 1 80 ? 8.440 -7.054 -8.084 1.00 91.69 80 LEU A O 1
ATOM 654 N N . ALA A 1 81 ? 9.384 -7.045 -10.118 1.00 89.94 81 ALA A N 1
ATOM 655 C CA . ALA A 1 81 ? 10.770 -7.115 -9.659 1.00 89.94 81 ALA A CA 1
ATOM 656 C C . ALA A 1 81 ? 11.488 -5.776 -9.893 1.00 89.94 81 ALA A C 1
ATOM 658 O O . ALA A 1 81 ? 12.405 -5.690 -10.709 1.00 89.94 81 ALA A O 1
ATOM 659 N N . MET A 1 82 ? 11.034 -4.713 -9.220 1.00 90.75 82 MET A N 1
ATOM 660 C CA . MET A 1 82 ? 11.703 -3.407 -9.274 1.00 90.75 82 MET A CA 1
ATOM 661 C C . MET A 1 82 ? 13.026 -3.448 -8.501 1.00 90.75 82 MET A C 1
ATOM 663 O O . MET A 1 82 ? 13.107 -4.083 -7.446 1.00 90.75 82 MET A O 1
ATOM 667 N N . SER A 1 83 ? 14.044 -2.757 -9.018 1.00 89.00 83 SER A N 1
ATOM 668 C CA . SER A 1 83 ? 15.379 -2.670 -8.410 1.00 89.00 83 SER A CA 1
ATOM 669 C C . SER A 1 83 ? 15.420 -1.628 -7.295 1.00 89.00 83 SER A C 1
ATOM 671 O O . SER A 1 83 ? 14.829 -0.555 -7.434 1.00 89.00 83 SER A O 1
ATOM 673 N N . GLU A 1 84 ? 16.171 -1.907 -6.223 1.00 86.38 84 GLU A N 1
ATOM 674 C CA . GLU A 1 84 ? 16.426 -0.921 -5.165 1.00 86.38 84 GLU A CA 1
ATOM 675 C C . GLU A 1 84 ? 17.442 0.164 -5.556 1.00 86.38 84 GLU A C 1
ATOM 677 O O . GLU A 1 84 ? 17.512 1.212 -4.920 1.00 86.38 84 GLU A O 1
ATOM 682 N N . GLU A 1 85 ? 18.199 -0.043 -6.634 1.00 83.69 85 GLU A N 1
ATOM 683 C CA . GLU A 1 85 ? 19.267 0.865 -7.071 1.00 83.69 85 GLU A CA 1
ATOM 684 C C . GLU A 1 85 ? 18.740 2.112 -7.800 1.00 83.69 85 GLU A C 1
ATOM 686 O O . GLU A 1 85 ? 19.495 3.039 -8.091 1.00 83.69 85 GLU A O 1
ATOM 691 N N . SER A 1 86 ? 17.450 2.143 -8.141 1.00 82.56 86 SER A N 1
ATOM 692 C CA . SER A 1 86 ? 16.835 3.188 -8.964 1.00 82.56 86 SER A CA 1
ATOM 693 C C . SER A 1 86 ? 15.529 3.698 -8.361 1.00 82.56 86 SER A C 1
ATOM 695 O O . SER A 1 86 ? 14.800 2.972 -7.691 1.00 82.56 86 SER A O 1
ATOM 697 N N . SER A 1 87 ? 15.187 4.959 -8.638 1.00 85.62 87 SER A N 1
ATOM 698 C CA . SER A 1 87 ? 13.928 5.548 -8.166 1.00 85.62 87 SER A CA 1
ATOM 699 C C . SER A 1 87 ? 12.718 4.793 -8.721 1.00 85.62 87 SER A C 1
ATOM 701 O O . SER A 1 87 ? 12.616 4.573 -9.930 1.00 85.62 87 SER A O 1
ATOM 703 N N . LEU A 1 88 ? 11.776 4.433 -7.846 1.00 84.62 88 LEU A N 1
ATOM 704 C CA . LEU A 1 88 ? 10.596 3.660 -8.233 1.00 84.62 88 LEU A CA 1
ATOM 705 C C . LEU A 1 88 ? 9.703 4.409 -9.229 1.00 84.62 88 LEU A C 1
ATOM 707 O O . LEU A 1 88 ? 9.152 3.810 -10.145 1.00 84.62 88 LEU A O 1
ATOM 711 N N . ILE A 1 89 ? 9.610 5.734 -9.089 1.00 84.38 89 ILE A N 1
ATOM 712 C CA . ILE A 1 89 ? 8.858 6.594 -10.012 1.00 84.38 89 ILE A CA 1
ATOM 713 C C . ILE A 1 89 ? 9.444 6.520 -11.423 1.00 84.38 89 ILE A C 1
ATOM 715 O O . ILE A 1 89 ? 8.694 6.485 -12.392 1.00 84.38 89 ILE A O 1
ATOM 719 N N . VAL A 1 90 ? 10.773 6.475 -11.551 1.00 82.31 90 VAL A N 1
ATOM 720 C CA . VAL A 1 90 ? 11.430 6.366 -12.861 1.00 82.31 90 VAL A CA 1
ATOM 721 C C . VAL A 1 90 ? 11.147 5.002 -13.484 1.00 82.31 90 VAL A C 1
ATOM 723 O O . VAL A 1 90 ? 10.849 4.940 -14.668 1.00 82.31 90 VAL A O 1
ATOM 726 N N . GLN A 1 91 ? 11.183 3.933 -12.685 1.00 85.25 91 GLN A N 1
ATOM 727 C CA . GLN A 1 91 ? 10.921 2.568 -13.154 1.00 85.25 91 GLN A CA 1
ATOM 728 C C . GLN A 1 91 ? 9.459 2.353 -13.581 1.00 85.25 91 GLN A C 1
ATOM 730 O O . GLN A 1 91 ? 9.193 1.567 -14.479 1.00 85.25 91 GLN A O 1
ATOM 735 N N . VAL A 1 92 ? 8.512 3.062 -12.960 1.00 81.81 92 VAL A N 1
ATOM 736 C CA . VAL A 1 92 ? 7.075 2.958 -13.265 1.00 81.81 92 VAL A CA 1
ATOM 737 C C . VAL A 1 92 ? 6.637 3.828 -14.450 1.00 81.81 92 VAL A C 1
ATOM 739 O O . VAL A 1 9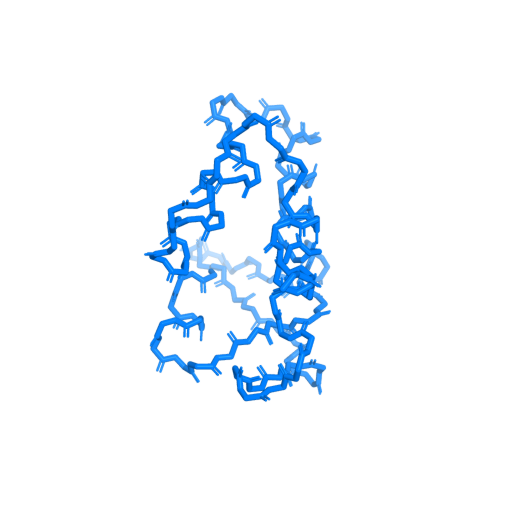2 ? 5.618 3.542 -15.073 1.00 81.81 92 VAL A O 1
ATOM 742 N N . CYS A 1 93 ? 7.373 4.895 -14.761 1.00 68.31 93 CYS A N 1
ATOM 743 C CA . CYS A 1 93 ? 7.039 5.829 -15.841 1.00 68.31 93 CYS A CA 1
ATOM 744 C C . CYS A 1 93 ? 7.691 5.490 -17.198 1.00 68.31 93 CYS A C 1
ATOM 746 O O . CYS A 1 93 ? 7.570 6.303 -18.118 1.00 68.31 93 CYS A O 1
ATOM 748 N N . GLN A 1 94 ? 8.402 4.363 -17.314 1.00 52.41 94 GLN A N 1
ATOM 749 C CA . GLN A 1 94 ? 9.041 3.899 -18.556 1.00 52.41 94 GLN A CA 1
ATOM 750 C C . GLN A 1 94 ? 8.161 2.935 -19.350 1.00 52.41 94 GLN A C 1
ATOM 752 O O . GLN A 1 94 ? 7.421 2.146 -18.722 1.00 52.41 94 GLN A O 1
#